Protein AF-A0A931SEB1-F1 (afdb_monomer)

Foldseek 3Di:
DDDDDDPVRVVDDPDPVVVCVVVPPPPPDPDDPPDDDDDPPDDDPVNVPPPPPPDDPPVVCVVVVVVVVVVVVVVVVVVVVVVVVVVVVVD

pLDDT: mean 70.65, std 16.04, range [45.38, 95.88]

Structure (mmCIF, N/CA/C/O backbone):
data_AF-A0A931SEB1-F1
#
_entry.id   AF-A0A931SEB1-F1
#
loop_
_atom_site.group_PDB
_atom_site.id
_atom_site.type_symbol
_atom_site.label_atom_id
_atom_site.label_alt_id
_atom_site.label_comp_id
_atom_site.label_asym_id
_atom_site.label_entity_id
_atom_site.label_seq_id
_atom_site.pdbx_PDB_ins_code
_atom_site.Cartn_x
_atom_site.Cartn_y
_atom_site.Cartn_z
_atom_site.occupancy
_atom_site.B_iso_or_equiv
_atom_site.auth_seq_id
_atom_site.auth_comp_id
_atom_site.auth_asym_id
_atom_site.auth_atom_id
_atom_site.pdbx_PDB_model_num
ATOM 1 N N . MET A 1 1 ? -10.915 4.036 -34.027 1.00 57.28 1 MET A N 1
ATOM 2 C CA . MET A 1 1 ? -10.028 3.072 -33.332 1.00 57.28 1 MET A CA 1
ATOM 3 C C . MET A 1 1 ? -8.687 3.008 -34.052 1.00 57.28 1 MET A C 1
ATOM 5 O O . MET A 1 1 ? -8.685 2.921 -35.273 1.00 57.28 1 MET A O 1
ATOM 9 N N . ALA A 1 2 ? -7.558 3.096 -33.344 1.00 78.44 2 ALA A N 1
ATOM 10 C CA . ALA A 1 2 ? -6.236 3.087 -33.978 1.00 78.44 2 ALA A CA 1
ATOM 11 C C . ALA A 1 2 ? -5.835 1.673 -34.448 1.00 78.44 2 ALA A C 1
ATOM 13 O O . ALA A 1 2 ? -6.086 0.681 -33.763 1.00 78.44 2 ALA A O 1
ATOM 14 N N . LYS A 1 3 ? -5.197 1.575 -35.621 1.00 85.69 3 LYS A N 1
ATOM 15 C CA . LYS A 1 3 ? -4.786 0.301 -36.234 1.00 85.69 3 LYS A CA 1
ATOM 16 C C . LYS A 1 3 ? -3.724 -0.408 -35.377 1.00 85.69 3 LYS A C 1
ATOM 18 O O . LYS A 1 3 ? -2.687 0.170 -35.051 1.00 85.69 3 LYS A O 1
ATOM 23 N N . ARG A 1 4 ? -3.958 -1.679 -35.025 1.00 85.31 4 ARG A N 1
ATOM 24 C CA . ARG A 1 4 ? -3.046 -2.489 -34.193 1.00 85.31 4 ARG A CA 1
ATOM 25 C C . ARG A 1 4 ? -1.779 -2.863 -34.974 1.00 85.31 4 ARG A C 1
ATOM 27 O O . ARG A 1 4 ? -1.859 -3.385 -36.082 1.00 85.31 4 ARG A O 1
ATOM 34 N N . ARG A 1 5 ? -0.602 -2.630 -34.381 1.00 86.00 5 ARG A N 1
ATOM 35 C CA . ARG A 1 5 ? 0.704 -2.970 -34.983 1.00 86.00 5 ARG A CA 1
ATOM 36 C C . ARG A 1 5 ? 1.007 -4.467 -34.905 1.00 86.00 5 ARG A C 1
ATOM 38 O O . ARG A 1 5 ? 0.798 -5.088 -33.859 1.00 86.00 5 ARG A O 1
ATOM 45 N N . THR A 1 6 ? 1.576 -5.017 -35.978 1.00 88.69 6 THR A N 1
ATOM 46 C CA . THR A 1 6 ? 2.013 -6.423 -36.057 1.00 88.69 6 THR A CA 1
ATOM 47 C C . THR A 1 6 ? 3.357 -6.647 -35.355 1.00 88.69 6 THR A C 1
ATOM 49 O O . THR A 1 6 ? 4.112 -5.706 -35.101 1.00 88.69 6 THR A O 1
ATOM 52 N N . ARG A 1 7 ? 3.691 -7.906 -35.036 1.00 80.19 7 ARG A N 1
ATOM 53 C CA . ARG A 1 7 ? 4.951 -8.269 -34.354 1.00 80.19 7 ARG A CA 1
ATOM 54 C C . ARG A 1 7 ? 6.189 -7.793 -35.127 1.00 80.19 7 ARG A C 1
ATOM 56 O O . ARG A 1 7 ? 7.086 -7.213 -34.524 1.00 80.19 7 ARG A O 1
ATOM 63 N N . ALA A 1 8 ? 6.188 -7.937 -36.452 1.00 81.06 8 ALA A N 1
ATOM 64 C CA . ALA A 1 8 ? 7.262 -7.457 -37.325 1.00 81.06 8 ALA A CA 1
ATOM 65 C C . ALA A 1 8 ? 7.435 -5.928 -37.266 1.00 81.06 8 ALA A C 1
ATOM 67 O O . ALA A 1 8 ? 8.551 -5.414 -37.249 1.00 81.06 8 ALA A O 1
ATOM 68 N N . GLN A 1 9 ? 6.332 -5.181 -37.156 1.00 78.81 9 GLN A N 1
ATOM 69 C CA . GLN A 1 9 ? 6.378 -3.724 -37.020 1.00 78.81 9 GLN A CA 1
ATOM 70 C C . GLN A 1 9 ? 6.894 -3.269 -35.655 1.00 78.81 9 GLN A C 1
ATOM 72 O O . GLN A 1 9 ? 7.357 -2.139 -35.544 1.00 78.81 9 GLN A O 1
ATOM 77 N N . LYS A 1 10 ? 6.793 -4.103 -34.615 1.00 79.50 10 LYS A N 1
ATOM 78 C CA . LYS A 1 10 ? 7.322 -3.804 -33.274 1.00 79.50 10 LYS A CA 1
ATOM 79 C C . LYS A 1 10 ? 8.818 -4.100 -33.142 1.00 79.50 10 LYS A C 1
ATOM 81 O O . LYS A 1 10 ? 9.459 -3.504 -32.291 1.00 79.50 10 LYS A O 1
ATOM 86 N N . GLN A 1 11 ? 9.367 -4.982 -33.979 1.00 76.88 11 GLN A N 1
ATOM 87 C CA . GLN A 1 11 ? 10.804 -5.288 -33.999 1.00 76.88 11 GLN A CA 1
ATOM 88 C C . GLN A 1 11 ? 11.644 -4.135 -34.557 1.00 76.88 11 GLN A C 1
ATOM 90 O O . GLN A 1 11 ? 12.793 -3.963 -34.167 1.00 76.88 11 GLN A O 1
ATOM 95 N N . LYS A 1 12 ? 11.078 -3.336 -35.468 1.00 72.88 12 LYS A N 1
ATOM 96 C CA . LYS A 1 12 ? 11.751 -2.167 -36.036 1.00 72.88 12 LYS A CA 1
ATOM 97 C C . LYS A 1 12 ? 11.381 -0.922 -35.233 1.00 72.88 12 LYS A C 1
ATOM 99 O O . LYS A 1 12 ? 10.220 -0.504 -35.225 1.00 72.88 12 LYS A O 1
ATOM 104 N N . THR A 1 13 ? 12.366 -0.305 -34.587 1.00 72.50 13 THR A N 1
ATOM 105 C CA . THR A 1 13 ? 12.180 0.996 -33.937 1.00 72.50 13 THR A CA 1
ATOM 106 C C . THR A 1 13 ? 11.853 2.050 -34.992 1.00 72.50 13 THR A C 1
ATOM 108 O O . THR A 1 13 ? 12.502 2.101 -36.033 1.00 72.50 13 THR A O 1
ATOM 111 N N . GLN A 1 14 ? 10.824 2.870 -34.771 1.00 73.31 14 GLN A N 1
ATOM 112 C CA . GLN A 1 14 ? 10.435 3.906 -35.740 1.00 73.31 14 GLN A CA 1
ATOM 113 C C . GLN A 1 14 ? 11.285 5.174 -35.610 1.00 73.31 14 GLN A C 1
ATOM 115 O O . GLN A 1 14 ? 11.488 5.874 -36.596 1.00 73.31 14 GLN A O 1
ATOM 120 N N . HIS A 1 15 ? 11.835 5.430 -34.425 1.00 78.69 15 HIS A N 1
ATOM 121 C CA . HIS A 1 15 ? 12.675 6.593 -34.166 1.00 78.69 15 HIS A CA 1
ATOM 122 C C . HIS A 1 15 ? 14.084 6.378 -34.721 1.00 78.69 15 HIS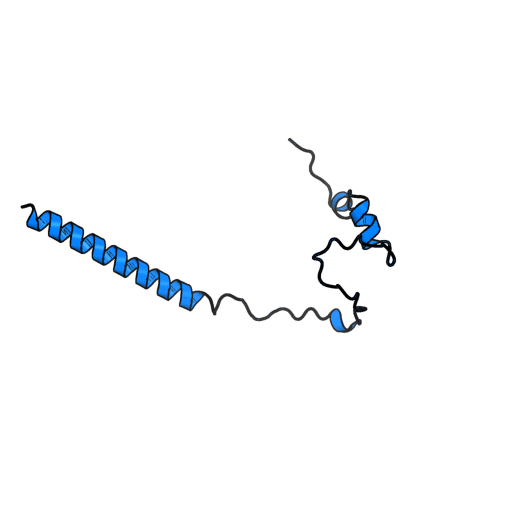 A C 1
ATOM 124 O O . HIS A 1 15 ? 14.752 5.408 -34.359 1.00 78.69 15 HIS A O 1
ATOM 130 N N . GLN A 1 16 ? 14.525 7.287 -35.592 1.00 69.19 16 GLN A N 1
ATOM 131 C CA . GLN A 1 16 ? 15.847 7.242 -36.223 1.00 69.19 16 GLN A CA 1
ATOM 132 C C . GLN A 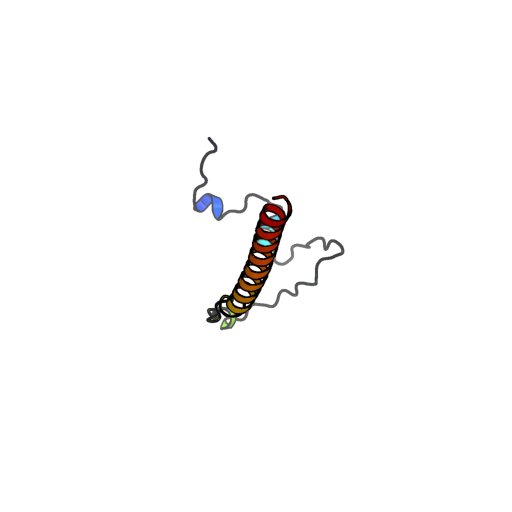1 16 ? 16.973 7.324 -35.183 1.00 69.19 16 GLN A C 1
ATOM 134 O O . GLN A 1 16 ? 17.866 6.490 -35.223 1.00 69.19 16 GLN A O 1
ATOM 139 N N . PHE A 1 17 ? 16.841 8.180 -34.160 1.00 69.88 17 PHE A N 1
ATOM 140 C CA . PHE A 1 17 ? 17.861 8.312 -33.109 1.00 69.88 17 PHE A CA 1
ATOM 141 C C . PHE A 1 17 ? 18.153 6.986 -32.385 1.00 69.88 17 PHE A C 1
ATOM 143 O O . PHE A 1 17 ? 19.302 6.668 -32.101 1.00 69.88 17 PHE A O 1
ATOM 150 N N . LEU A 1 18 ? 17.117 6.181 -32.110 1.00 67.56 18 LEU A N 1
ATOM 151 C CA . LEU A 1 18 ? 17.291 4.876 -31.472 1.00 67.56 18 LEU A CA 1
ATOM 152 C C . LEU A 1 18 ? 17.950 3.884 -32.428 1.00 67.56 18 LEU A C 1
ATOM 154 O O . LEU A 1 18 ? 18.743 3.059 -31.987 1.00 67.56 18 LEU A O 1
ATOM 158 N N . LYS A 1 19 ? 17.649 3.951 -33.732 1.00 68.75 19 LYS A N 1
ATOM 159 C CA . LYS A 1 19 ? 18.351 3.117 -34.718 1.00 68.75 19 LYS A CA 1
ATOM 160 C C . LYS A 1 19 ? 19.838 3.441 -34.718 1.00 68.75 19 LYS A C 1
ATOM 162 O O . LYS A 1 19 ? 20.633 2.513 -34.642 1.00 68.75 19 LYS A O 1
ATOM 167 N N . ASP A 1 20 ? 20.191 4.721 -34.722 1.00 67.50 20 ASP A N 1
ATOM 168 C CA . ASP A 1 20 ? 21.587 5.152 -34.724 1.00 67.50 20 ASP A CA 1
ATOM 169 C C . ASP A 1 20 ? 22.311 4.706 -33.447 1.00 67.50 20 ASP A C 1
ATOM 171 O O . ASP A 1 20 ? 23.438 4.230 -33.522 1.00 67.50 20 ASP A O 1
ATOM 175 N N . LEU A 1 21 ? 21.636 4.747 -32.293 1.00 65.50 21 LEU A N 1
ATOM 176 C CA . LEU A 1 21 ? 22.202 4.337 -31.003 1.00 65.50 21 LEU A CA 1
ATOM 177 C C . LEU A 1 21 ? 22.447 2.821 -30.889 1.00 65.50 21 LEU A C 1
ATOM 179 O O . LEU A 1 21 ? 23.413 2.402 -30.257 1.00 65.50 21 LEU A O 1
ATOM 183 N N . TYR A 1 22 ? 21.572 1.995 -31.475 1.00 63.16 22 TYR A N 1
ATOM 184 C CA . TYR A 1 22 ? 21.678 0.531 -31.396 1.00 63.16 22 TYR A CA 1
ATOM 185 C C . TYR A 1 22 ? 22.465 -0.103 -32.553 1.00 63.16 22 TYR A C 1
ATOM 187 O O . TYR A 1 22 ? 23.018 -1.185 -32.362 1.00 63.16 22 TYR A O 1
ATOM 195 N N . LEU A 1 23 ? 22.509 0.518 -33.740 1.00 65.94 23 LEU A N 1
ATOM 196 C CA . LEU A 1 23 ? 23.233 -0.023 -34.902 1.00 65.94 23 LEU A CA 1
ATOM 197 C C . LEU A 1 23 ? 24.663 0.510 -35.035 1.00 65.94 23 LEU A C 1
ATOM 199 O O . LEU A 1 23 ? 25.501 -0.214 -35.568 1.00 65.94 23 LEU A O 1
ATOM 203 N N . ASN A 1 24 ? 24.965 1.731 -34.575 1.00 58.25 24 ASN A N 1
ATOM 204 C CA . ASN A 1 24 ? 26.306 2.297 -34.714 1.00 58.25 24 ASN A CA 1
ATOM 205 C C . ASN A 1 24 ? 27.107 2.181 -33.406 1.00 58.25 24 ASN A C 1
ATOM 207 O O . ASN A 1 24 ? 26.842 2.921 -32.459 1.00 58.25 24 ASN A O 1
ATOM 211 N N . PRO A 1 25 ? 28.162 1.343 -33.351 1.00 58.62 25 PRO A N 1
ATOM 212 C CA . PRO A 1 25 ? 29.026 1.221 -32.171 1.00 58.62 25 PRO A CA 1
ATOM 213 C C . PRO A 1 25 ? 29.865 2.482 -31.889 1.00 58.62 25 PRO A C 1
ATOM 215 O O . PRO A 1 25 ? 30.529 2.556 -30.861 1.00 58.62 25 PRO A O 1
ATOM 218 N N . GLN A 1 26 ? 29.849 3.464 -32.798 1.00 56.94 26 GLN A N 1
ATOM 219 C CA . GLN A 1 26 ? 30.547 4.749 -32.684 1.00 56.94 26 GLN A CA 1
ATOM 220 C C . GLN A 1 26 ? 29.592 5.946 -32.565 1.00 56.94 26 GLN A C 1
ATOM 222 O O . GLN A 1 26 ? 30.034 7.091 -32.681 1.00 56.94 26 GLN A O 1
ATOM 227 N N . ALA A 1 27 ? 28.288 5.713 -32.367 1.00 58.59 27 ALA A N 1
ATOM 228 C CA . ALA A 1 27 ? 27.331 6.798 -32.198 1.00 58.59 27 ALA A CA 1
ATOM 229 C C . ALA A 1 27 ? 27.758 7.673 -31.009 1.00 58.59 27 ALA A C 1
ATOM 231 O O . ALA A 1 27 ? 27.746 7.235 -29.857 1.00 58.59 27 ALA A O 1
ATOM 232 N N . LYS A 1 28 ? 28.169 8.914 -31.296 1.00 57.00 28 LYS A N 1
ATOM 233 C CA . LYS A 1 28 ? 28.464 9.920 -30.275 1.00 57.00 28 LYS A CA 1
ATOM 234 C C . LYS A 1 28 ? 27.142 10.317 -29.635 1.00 57.00 28 LYS A C 1
ATOM 236 O O . LYS A 1 28 ? 26.444 11.202 -30.121 1.00 57.00 28 LYS A O 1
ATOM 241 N N . ILE A 1 29 ? 26.790 9.622 -28.560 1.00 58.25 29 ILE A N 1
ATOM 242 C CA . ILE A 1 29 ? 25.740 10.046 -27.642 1.00 58.25 29 ILE A CA 1
ATOM 243 C C . ILE A 1 29 ? 26.174 11.433 -27.166 1.00 58.25 29 ILE A C 1
ATOM 245 O O . ILE A 1 29 ? 27.263 11.583 -26.610 1.00 58.25 29 ILE A O 1
ATOM 249 N N . GLY A 1 30 ? 25.390 12.466 -27.466 1.00 55.66 30 GLY A N 1
ATOM 250 C CA . GLY A 1 30 ? 25.609 13.777 -26.873 1.00 55.66 30 GLY A CA 1
ATOM 251 C C . GLY A 1 30 ? 25.389 13.631 -25.375 1.00 55.66 30 GLY A C 1
ATOM 252 O O . GLY A 1 30 ? 24.242 13.619 -24.943 1.00 55.66 30 GLY A O 1
ATOM 253 N N . LEU A 1 31 ? 26.467 13.436 -24.607 1.00 52.19 31 LEU A N 1
ATOM 254 C CA . LEU A 1 31 ? 26.403 13.325 -23.153 1.00 52.19 31 LEU A CA 1
ATOM 255 C C . LEU A 1 31 ? 25.867 14.650 -22.607 1.00 52.19 31 LEU A C 1
ATOM 257 O O . LEU A 1 31 ? 26.602 15.627 -22.459 1.00 52.19 31 LEU A O 1
ATOM 261 N N . VAL A 1 32 ? 24.573 14.685 -22.308 1.00 56.25 32 VAL A N 1
ATOM 262 C CA . VAL A 1 32 ? 23.992 15.750 -21.499 1.00 56.25 32 VAL A CA 1
ATOM 263 C C . VAL A 1 32 ? 24.534 15.576 -20.082 1.00 56.25 32 VAL A C 1
ATOM 265 O O . VAL A 1 32 ? 24.670 14.459 -19.575 1.00 56.25 32 VAL A O 1
ATOM 268 N N . LYS A 1 33 ? 24.910 16.690 -19.453 1.00 45.38 33 LYS A N 1
ATOM 269 C CA . LYS A 1 33 ? 25.542 16.735 -18.131 1.00 45.38 33 LYS A CA 1
ATOM 270 C C . LYS A 1 33 ? 24.627 16.046 -17.099 1.00 45.38 33 LYS A C 1
ATOM 272 O O . LYS A 1 33 ? 23.648 16.638 -16.664 1.00 45.38 33 LYS A O 1
ATOM 277 N N . GLY A 1 34 ? 24.923 14.790 -16.753 1.00 58.88 34 GLY A N 1
ATOM 278 C CA . GLY A 1 34 ? 24.103 13.966 -15.851 1.00 58.88 34 GLY A CA 1
ATOM 279 C C . GLY A 1 34 ? 24.099 12.462 -16.153 1.00 58.88 34 GLY A C 1
ATOM 280 O O . GLY A 1 34 ? 23.720 11.675 -15.289 1.00 58.88 34 GLY A O 1
ATOM 281 N N . GLU A 1 35 ? 24.548 12.025 -17.333 1.00 56.09 35 GLU A N 1
ATOM 282 C CA . GLU A 1 35 ? 24.650 10.590 -17.624 1.00 56.09 35 GLU A CA 1
ATOM 283 C C . GLU A 1 35 ? 25.894 9.962 -16.969 1.00 56.09 35 GLU A C 1
ATOM 285 O O . GLU A 1 35 ? 27.037 10.315 -17.269 1.00 56.09 35 GLU A O 1
ATOM 290 N N . PHE A 1 36 ? 25.675 9.003 -16.063 1.00 55.31 36 PHE A N 1
ATOM 291 C CA . PHE A 1 36 ? 26.736 8.162 -15.509 1.00 55.31 36 PHE A CA 1
ATOM 292 C C . PHE A 1 36 ? 27.404 7.372 -16.639 1.00 55.31 36 PHE A C 1
ATOM 294 O O . PHE A 1 36 ? 26.724 6.691 -17.408 1.00 55.31 36 PHE A O 1
ATOM 301 N N . LYS A 1 37 ? 28.739 7.456 -16.724 1.00 50.84 37 LYS A N 1
ATOM 302 C CA . LYS A 1 37 ? 29.567 6.775 -17.731 1.00 50.84 37 LYS A CA 1
ATOM 303 C C . LYS A 1 37 ? 29.161 5.301 -17.858 1.00 50.84 37 LYS A C 1
ATOM 305 O O . LYS A 1 37 ? 29.496 4.483 -17.004 1.00 50.84 37 LYS A O 1
ATOM 310 N N . ARG A 1 38 ? 28.461 4.943 -18.937 1.00 56.22 38 ARG A N 1
ATOM 311 C CA . ARG A 1 38 ? 28.270 3.540 -19.314 1.00 56.22 38 ARG A CA 1
ATOM 312 C C . ARG A 1 38 ? 29.472 3.103 -20.127 1.00 56.22 38 ARG A C 1
ATOM 314 O O . ARG A 1 38 ? 29.514 3.272 -21.340 1.00 56.22 38 ARG A O 1
ATOM 321 N N . GLU A 1 39 ? 30.453 2.535 -19.441 1.00 51.34 39 GLU A N 1
ATOM 322 C CA . GLU A 1 39 ? 31.471 1.740 -20.112 1.00 51.34 39 GLU A CA 1
ATOM 323 C C . GLU A 1 39 ? 30.785 0.545 -20.777 1.00 51.34 39 GLU A C 1
ATOM 325 O O . GLU A 1 39 ? 30.119 -0.262 -20.120 1.00 51.34 39 GLU A O 1
ATOM 330 N N . LEU A 1 40 ? 30.919 0.450 -22.100 1.00 57.12 40 LEU A N 1
ATOM 331 C CA . LEU A 1 40 ? 30.420 -0.667 -22.887 1.00 57.12 40 LEU A CA 1
ATOM 332 C C . LEU A 1 40 ? 31.291 -1.898 -22.578 1.00 57.12 40 LEU A C 1
ATOM 334 O O . LEU A 1 40 ? 32.210 -2.241 -23.323 1.00 57.12 40 LEU A O 1
ATOM 338 N N . LYS A 1 41 ? 31.055 -2.552 -21.436 1.00 50.03 41 LYS A N 1
ATOM 339 C CA . LYS A 1 41 ? 31.718 -3.820 -21.119 1.00 50.03 41 LYS A CA 1
ATOM 340 C C . LYS A 1 41 ? 31.275 -4.849 -22.153 1.00 50.03 41 LYS A C 1
ATOM 342 O O . LYS A 1 41 ? 30.099 -5.204 -22.224 1.00 50.03 41 LYS A O 1
ATOM 347 N N . ARG A 1 42 ? 32.228 -5.307 -22.973 1.00 52.38 42 ARG A N 1
ATOM 348 C CA . ARG A 1 42 ? 32.040 -6.432 -23.895 1.00 52.38 42 ARG A CA 1
ATOM 349 C C . ARG A 1 42 ? 31.502 -7.608 -23.088 1.00 52.38 42 ARG A C 1
ATOM 351 O O . ARG A 1 42 ? 32.163 -8.105 -22.182 1.00 52.38 42 ARG A O 1
ATOM 358 N N . VAL A 1 43 ? 30.274 -7.995 -23.399 1.00 50.94 43 VAL A N 1
ATOM 359 C CA . VAL A 1 43 ? 29.572 -9.099 -22.756 1.00 50.94 43 VAL A CA 1
ATOM 360 C C . VAL A 1 43 ? 30.307 -10.387 -23.131 1.00 50.94 43 VAL A C 1
ATOM 362 O O . VAL A 1 43 ? 30.249 -10.822 -24.281 1.00 50.94 43 VAL A O 1
ATOM 365 N N . THR A 1 44 ? 31.043 -10.972 -22.186 1.00 53.69 44 THR A N 1
ATOM 366 C CA . THR A 1 44 ? 31.634 -12.307 -22.337 1.00 53.69 44 THR A CA 1
ATOM 367 C C . THR A 1 44 ? 30.511 -13.347 -22.468 1.00 53.69 44 THR A C 1
ATOM 369 O O . THR A 1 44 ? 29.425 -13.154 -21.913 1.00 53.69 44 THR A O 1
ATOM 372 N N . PRO A 1 45 ? 30.719 -14.463 -23.195 1.00 53.56 45 PRO A N 1
ATOM 373 C CA . PRO A 1 45 ? 29.684 -15.483 -23.411 1.00 53.56 45 PRO A CA 1
ATOM 374 C C . PRO A 1 45 ? 29.155 -16.124 -22.113 1.00 53.56 45 PRO A C 1
ATOM 376 O O . PRO A 1 45 ? 28.080 -16.721 -22.121 1.00 53.56 45 PRO A O 1
ATOM 379 N N . GLU A 1 46 ? 29.842 -15.937 -20.984 1.00 52.00 46 GLU A N 1
ATOM 380 C CA . GLU A 1 46 ? 29.381 -16.346 -19.652 1.00 52.00 46 GLU A CA 1
ATOM 381 C C . GLU A 1 46 ? 28.162 -15.554 -19.154 1.00 52.00 46 GLU A C 1
ATOM 383 O O . GLU A 1 46 ? 27.344 -16.080 -18.398 1.00 52.00 46 GLU A O 1
ATOM 388 N N . ALA A 1 47 ? 27.957 -14.327 -19.640 1.00 51.84 47 ALA A N 1
ATOM 389 C CA . ALA A 1 47 ? 26.811 -13.497 -19.269 1.00 51.84 47 ALA A CA 1
ATOM 390 C C . ALA A 1 47 ? 25.470 -13.986 -19.856 1.00 51.84 47 ALA A C 1
ATOM 392 O O . ALA A 1 4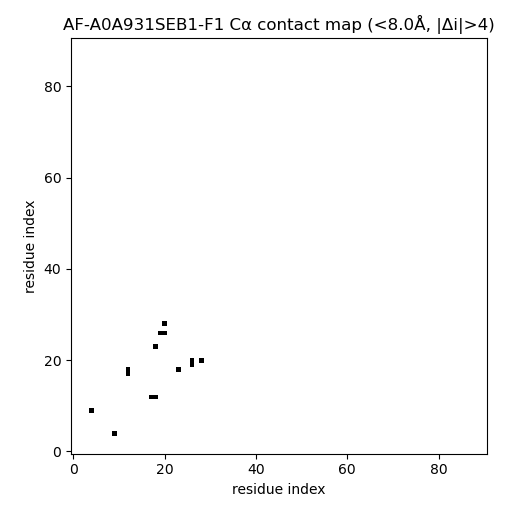7 ? 24.418 -13.434 -19.537 1.00 51.84 47 ALA A O 1
ATOM 393 N N . ARG A 1 48 ? 25.472 -15.035 -20.697 1.00 51.00 48 ARG A N 1
ATOM 394 C CA . ARG A 1 48 ? 24.235 -15.695 -21.158 1.00 51.00 48 ARG A CA 1
ATOM 395 C C . ARG A 1 48 ? 23.593 -16.599 -20.110 1.00 51.00 48 ARG A C 1
ATOM 397 O O . ARG A 1 48 ? 22.438 -16.982 -20.289 1.00 51.00 48 ARG A O 1
ATOM 404 N N . LYS A 1 49 ? 24.273 -16.910 -19.003 1.00 53.72 49 LYS A N 1
ATOM 405 C CA . LYS A 1 49 ? 23.597 -17.495 -17.843 1.00 53.72 49 LYS A CA 1
ATOM 406 C C . LYS A 1 49 ? 22.886 -16.373 -17.093 1.00 53.72 49 LYS A C 1
ATOM 408 O O . LYS A 1 49 ? 23.399 -15.839 -16.115 1.00 53.72 49 LYS A O 1
ATOM 413 N N . GLN A 1 50 ? 21.684 -16.020 -17.556 1.00 56.28 50 GLN A N 1
ATOM 414 C CA . GLN A 1 50 ? 20.698 -15.374 -16.695 1.00 56.28 50 GLN A CA 1
ATOM 415 C C . GLN A 1 50 ? 20.511 -16.283 -15.476 1.00 56.28 50 GLN A C 1
ATOM 417 O O . GLN A 1 50 ? 19.792 -17.280 -15.537 1.00 56.28 50 GLN A O 1
ATOM 422 N N . LYS A 1 51 ? 21.193 -15.957 -14.374 1.00 57.19 51 LYS A N 1
ATOM 423 C CA . LYS A 1 51 ? 20.795 -16.415 -13.048 1.00 57.19 51 LYS A CA 1
ATOM 424 C C . LYS A 1 51 ? 19.353 -15.953 -12.892 1.00 57.19 51 LYS A C 1
ATOM 426 O O . LYS A 1 51 ? 19.098 -14.752 -12.793 1.00 57.19 51 LYS A O 1
ATOM 431 N N . LYS A 1 52 ? 18.408 -16.892 -12.954 1.00 59.09 52 LYS A N 1
ATOM 432 C CA . LYS A 1 52 ? 17.069 -16.646 -12.432 1.00 59.09 52 LYS A CA 1
ATOM 433 C C . LYS A 1 52 ? 17.283 -16.177 -10.995 1.00 59.09 52 LYS A C 1
ATOM 435 O O . LYS A 1 52 ? 18.014 -16.808 -10.238 1.00 59.09 52 LYS A O 1
ATOM 440 N N . SER A 1 53 ? 16.773 -14.992 -10.681 1.00 54.25 53 SER A N 1
ATOM 441 C CA . SER A 1 53 ? 16.732 -14.520 -9.305 1.00 54.25 53 SER A CA 1
ATOM 442 C C . SER A 1 53 ? 15.756 -15.431 -8.574 1.00 54.25 53 SER A C 1
ATOM 444 O O . SER A 1 53 ? 14.552 -15.216 -8.665 1.00 54.25 53 SER A O 1
ATOM 446 N N . ASP A 1 54 ? 16.271 -16.452 -7.893 1.00 56.47 54 ASP A N 1
ATOM 447 C CA . ASP A 1 54 ? 15.479 -17.355 -7.044 1.00 56.47 54 ASP A CA 1
ATOM 448 C C . ASP A 1 54 ? 14.919 -16.646 -5.799 1.00 56.47 54 ASP A C 1
ATOM 450 O O . ASP A 1 54 ? 14.132 -17.209 -5.048 1.00 56.47 54 ASP A O 1
ATOM 454 N N . ASN A 1 55 ? 15.265 -15.374 -5.604 1.00 55.47 55 ASN A N 1
ATOM 455 C CA . ASN A 1 55 ? 14.752 -14.576 -4.508 1.00 55.47 55 ASN A CA 1
ATOM 456 C C . ASN A 1 55 ? 13.570 -13.752 -5.008 1.00 55.47 55 ASN A C 1
ATOM 458 O O . ASN A 1 55 ? 13.735 -12.714 -5.659 1.00 55.47 55 ASN A O 1
ATOM 462 N N . SER A 1 56 ? 12.366 -14.232 -4.701 1.00 52.19 56 SER A N 1
ATOM 463 C CA . SER A 1 56 ? 11.189 -13.374 -4.696 1.00 52.19 56 SER A CA 1
ATOM 464 C C . SER A 1 56 ? 11.437 -12.223 -3.699 1.00 52.19 56 SER A C 1
ATOM 466 O O . SER A 1 56 ? 11.886 -12.471 -2.580 1.00 52.19 56 SER A O 1
ATOM 468 N N . PRO A 1 57 ? 11.151 -10.954 -4.036 1.00 57.59 57 PRO A N 1
ATOM 469 C CA . PRO A 1 57 ? 11.203 -9.852 -3.068 1.00 57.59 57 PRO A CA 1
ATOM 470 C C . PRO A 1 57 ? 10.008 -9.868 -2.092 1.00 57.59 57 PRO A C 1
ATOM 472 O O . PRO A 1 57 ? 9.690 -8.854 -1.466 1.00 57.59 57 PRO A O 1
ATOM 475 N N . GLN A 1 58 ? 9.294 -10.992 -1.992 1.00 54.97 58 GLN A N 1
ATOM 476 C CA . GLN A 1 58 ? 8.017 -11.077 -1.298 1.00 54.97 58 GLN A CA 1
ATOM 477 C C . GLN A 1 58 ? 8.204 -11.267 0.214 1.00 54.97 58 GLN A C 1
ATOM 479 O O . GLN A 1 58 ? 7.522 -10.608 0.998 1.00 54.97 58 GLN A O 1
ATOM 484 N N . GLU A 1 59 ? 9.205 -12.040 0.644 1.00 57.38 59 GLU A N 1
ATOM 485 C CA . GLU A 1 59 ? 9.371 -12.397 2.063 1.00 57.38 59 GLU A CA 1
ATOM 486 C C . GLU A 1 59 ? 9.743 -11.214 2.975 1.00 57.38 59 GLU A C 1
ATOM 488 O O . GLU A 1 59 ? 9.340 -11.167 4.142 1.00 57.38 59 GLU A O 1
ATOM 493 N N . SER A 1 60 ? 10.473 -10.215 2.467 1.00 59.81 60 SER A N 1
ATOM 494 C CA . SER A 1 60 ? 10.854 -9.041 3.267 1.00 59.81 60 SER A CA 1
ATOM 495 C C . SER A 1 60 ? 9.691 -8.067 3.488 1.00 59.81 60 SER A C 1
ATOM 497 O O . SER A 1 60 ? 9.655 -7.381 4.511 1.00 59.81 60 SER A O 1
ATOM 499 N N . ASN A 1 61 ? 8.723 -8.017 2.565 1.00 60.50 61 ASN A N 1
ATOM 500 C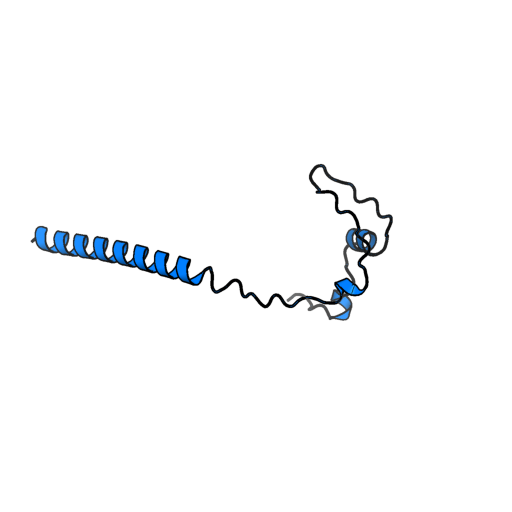 CA . ASN A 1 61 ? 7.594 -7.085 2.636 1.00 60.50 61 ASN A CA 1
ATOM 501 C C . ASN A 1 61 ? 6.440 -7.598 3.502 1.00 60.50 61 ASN A C 1
ATOM 503 O O . ASN A 1 61 ? 5.714 -6.797 4.088 1.00 60.50 61 ASN A O 1
ATOM 507 N N . GLU A 1 62 ? 6.289 -8.911 3.669 1.00 62.31 62 GLU A N 1
ATOM 508 C CA . GLU A 1 62 ? 5.199 -9.475 4.473 1.00 62.31 62 GLU A CA 1
ATOM 509 C C . GLU A 1 62 ? 5.247 -9.045 5.942 1.00 62.31 62 GLU A C 1
ATOM 511 O O . GLU A 1 62 ? 4.215 -8.736 6.539 1.00 62.31 62 GLU A O 1
ATOM 516 N N . LYS A 1 63 ? 6.442 -8.980 6.542 1.00 67.75 63 LYS A N 1
ATOM 517 C CA . LYS A 1 63 ? 6.601 -8.515 7.932 1.00 67.75 63 LYS A CA 1
ATOM 518 C C . LYS A 1 63 ? 6.289 -7.026 8.075 1.00 67.75 63 LYS A C 1
ATOM 520 O O . LYS A 1 63 ? 5.786 -6.612 9.118 1.00 67.75 63 LYS A O 1
ATOM 525 N N . PHE A 1 64 ? 6.588 -6.234 7.048 1.00 70.94 64 PHE A N 1
ATOM 526 C CA . PHE A 1 64 ? 6.302 -4.804 7.035 1.00 70.94 64 PHE A CA 1
ATOM 527 C C . PHE A 1 64 ? 4.793 -4.555 6.923 1.00 70.94 64 PHE A C 1
ATOM 529 O O . PHE A 1 64 ? 4.230 -3.857 7.762 1.00 70.94 64 PHE A O 1
ATOM 536 N N . ILE A 1 65 ? 4.127 -5.239 5.989 1.00 78.31 65 ILE A N 1
ATOM 537 C CA . ILE A 1 65 ? 2.674 -5.156 5.781 1.00 78.31 65 ILE A CA 1
ATOM 538 C C . ILE A 1 65 ? 1.914 -5.609 7.035 1.00 78.31 65 ILE A C 1
ATOM 540 O O . ILE A 1 65 ? 1.012 -4.912 7.490 1.00 78.31 65 ILE A O 1
ATOM 544 N N . LYS A 1 66 ? 2.304 -6.734 7.654 1.00 79.94 66 LYS A N 1
ATOM 545 C CA . LYS A 1 66 ? 1.655 -7.230 8.885 1.00 79.94 66 LYS A CA 1
ATOM 546 C C . LYS A 1 66 ? 1.726 -6.213 10.028 1.00 79.94 66 LYS A C 1
ATOM 548 O O . LYS A 1 66 ? 0.743 -6.021 10.735 1.00 79.94 66 LYS A O 1
ATOM 553 N N . ARG A 1 67 ? 2.872 -5.544 10.209 1.00 84.69 67 ARG A N 1
ATOM 554 C CA . ARG A 1 67 ? 3.035 -4.507 11.244 1.00 84.69 67 ARG A CA 1
ATOM 555 C C . ARG A 1 67 ? 2.170 -3.285 10.970 1.00 84.69 67 ARG A C 1
ATOM 557 O O . ARG A 1 67 ? 1.631 -2.717 11.913 1.00 84.69 67 ARG A O 1
ATOM 564 N N . ASP A 1 68 ? 2.060 -2.890 9.709 1.00 86.19 68 ASP A N 1
ATOM 565 C CA . ASP A 1 68 ? 1.285 -1.717 9.321 1.00 86.19 68 ASP A CA 1
ATOM 566 C C . ASP A 1 68 ? -0.218 -1.953 9.520 1.00 86.19 68 ASP A C 1
ATOM 568 O O . ASP A 1 68 ? -0.892 -1.160 10.171 1.00 86.19 68 ASP A O 1
ATOM 572 N N . VAL A 1 69 ? -0.712 -3.130 9.118 1.00 91.75 69 VAL A N 1
ATOM 573 C CA . VAL A 1 69 ? -2.106 -3.549 9.349 1.00 91.75 69 VAL A CA 1
ATOM 574 C C . VAL A 1 69 ? -2.458 -3.560 10.840 1.00 91.75 69 VAL A C 1
ATOM 576 O O . VAL A 1 69 ? -3.513 -3.060 11.222 1.00 91.75 69 VAL A O 1
ATOM 579 N N . VAL A 1 70 ? -1.576 -4.080 11.703 1.00 93.25 70 VAL A N 1
ATOM 580 C CA . VAL A 1 70 ? -1.810 -4.086 13.160 1.00 93.25 70 VAL A CA 1
ATOM 581 C C . VAL A 1 70 ? -1.878 -2.663 13.720 1.00 93.25 70 VAL A C 1
ATOM 583 O O . VAL A 1 70 ? -2.750 -2.371 14.538 1.00 93.25 70 VAL A O 1
ATOM 586 N N . LYS A 1 71 ? -1.003 -1.757 13.266 1.00 92.00 71 LYS A N 1
ATOM 587 C CA . LYS A 1 71 ? -1.038 -0.346 13.683 1.00 92.00 71 LYS A CA 1
ATOM 588 C C . LYS A 1 71 ? -2.337 0.336 13.259 1.00 92.00 71 LYS A C 1
ATOM 590 O O . LYS A 1 71 ? -2.958 1.007 14.082 1.00 92.00 71 LYS A O 1
ATOM 595 N N . SER A 1 72 ? -2.764 0.142 12.012 1.00 92.94 72 SER A N 1
ATOM 596 C CA . SER A 1 72 ? -4.025 0.699 11.508 1.00 92.94 72 SER A CA 1
ATOM 597 C C . SER A 1 72 ? -5.235 0.152 12.266 1.00 92.94 72 SER A C 1
ATOM 599 O O . SER A 1 72 ? -6.148 0.913 12.579 1.00 92.94 72 SER A O 1
ATOM 601 N N . LEU A 1 73 ? -5.228 -1.136 12.619 1.00 95.31 73 L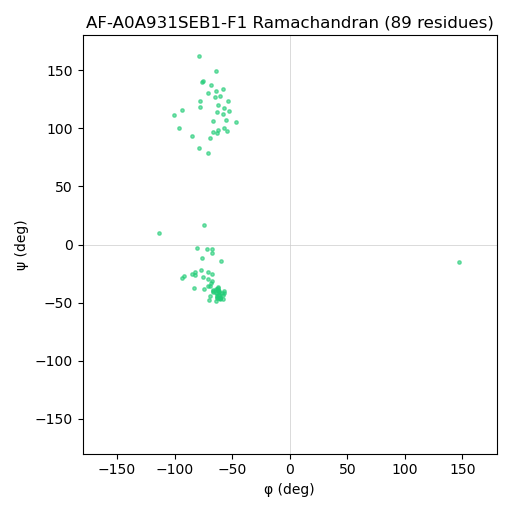EU A N 1
ATOM 602 C CA . LEU A 1 73 ? -6.313 -1.755 13.379 1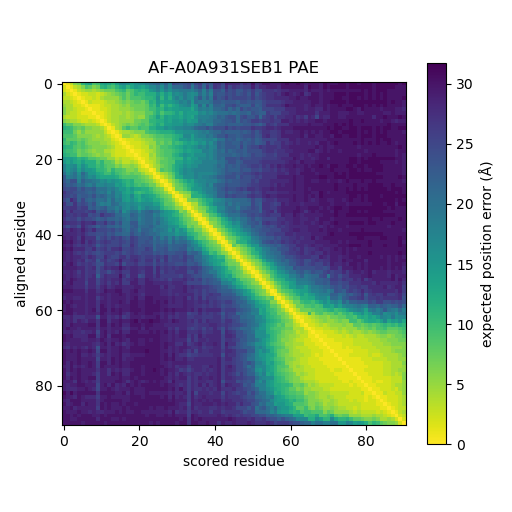.00 95.31 73 LEU A CA 1
ATOM 603 C C . LEU A 1 73 ? -6.413 -1.199 14.808 1.00 95.31 73 LEU A C 1
ATOM 605 O O . LEU A 1 73 ? -7.515 -0.923 15.278 1.00 95.31 73 LEU A O 1
ATOM 609 N N . LEU A 1 74 ? -5.277 -0.983 15.481 1.00 95.56 74 LEU A N 1
ATOM 610 C CA . LEU A 1 74 ? -5.249 -0.360 16.810 1.00 95.56 74 LEU A CA 1
ATOM 611 C C . LEU A 1 74 ? -5.783 1.077 16.778 1.00 95.56 74 LEU A C 1
ATOM 613 O O . LEU A 1 74 ? -6.589 1.445 17.629 1.00 95.56 74 LEU A O 1
ATOM 617 N N . LEU A 1 75 ? -5.378 1.868 15.780 1.00 95.56 75 LEU A N 1
ATOM 618 C CA . LEU A 1 75 ? -5.883 3.231 15.581 1.00 95.56 75 LEU A CA 1
ATOM 619 C C . LEU A 1 75 ? -7.397 3.245 15.348 1.00 95.56 75 LEU A C 1
ATOM 621 O O . LEU A 1 75 ? -8.107 4.008 15.998 1.00 95.56 75 LEU A O 1
ATOM 625 N N . ALA A 1 76 ? -7.897 2.372 14.471 1.00 95.75 76 ALA A N 1
ATOM 626 C CA . ALA A 1 76 ? -9.327 2.256 14.204 1.00 95.75 76 ALA A CA 1
ATOM 627 C C . ALA A 1 76 ? -10.113 1.848 15.461 1.00 95.75 76 ALA A C 1
ATOM 629 O O . ALA A 1 76 ? -11.142 2.448 15.764 1.00 95.75 76 ALA A O 1
ATOM 630 N N . SER A 1 77 ? -9.604 0.881 16.233 1.00 94.81 77 SER A N 1
ATOM 631 C CA . SER A 1 77 ? -10.225 0.460 17.494 1.00 94.81 77 SER A CA 1
ATOM 632 C C . S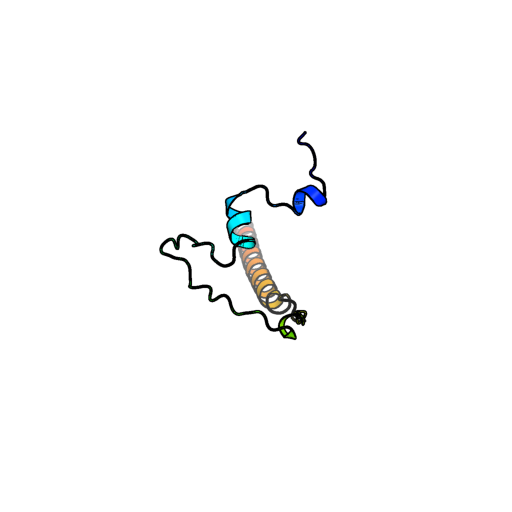ER A 1 77 ? -10.262 1.584 18.529 1.00 94.81 77 SER A C 1
ATOM 634 O O . SER A 1 77 ? -11.250 1.709 19.251 1.00 94.81 77 SER A O 1
ATOM 636 N N . LEU A 1 78 ? -9.205 2.399 18.612 1.00 95.81 78 LEU A N 1
ATOM 637 C CA . LEU A 1 78 ? -9.148 3.533 19.531 1.00 95.81 78 LEU A CA 1
ATOM 638 C C . LEU A 1 78 ? -10.217 4.569 19.170 1.00 95.81 78 LEU A C 1
ATOM 640 O O . LEU A 1 78 ? -10.986 4.973 20.039 1.00 95.81 78 LEU A O 1
ATOM 644 N N . ILE A 1 79 ? -10.303 4.942 17.889 1.00 95.88 79 ILE A N 1
ATOM 645 C CA . ILE A 1 79 ? -11.296 5.899 17.382 1.00 95.88 79 ILE A CA 1
ATOM 646 C C . ILE A 1 79 ? -12.712 5.398 17.680 1.00 95.88 79 ILE A C 1
ATOM 648 O O . ILE A 1 79 ? -13.512 6.140 18.243 1.00 95.88 79 ILE A O 1
ATOM 652 N N . LEU A 1 80 ? -12.985 4.122 17.392 1.00 95.50 80 LEU A N 1
ATOM 653 C CA . LEU A 1 80 ? -14.287 3.509 17.646 1.00 95.50 80 LEU A CA 1
ATOM 654 C C . LEU A 1 80 ? -14.648 3.548 19.139 1.00 95.50 80 LEU A C 1
ATOM 656 O O . LEU A 1 80 ? -15.762 3.905 19.506 1.00 95.50 80 LEU A O 1
ATOM 660 N N . SER A 1 81 ? -13.702 3.202 20.017 1.00 94.00 81 SER A N 1
ATOM 661 C CA . SER A 1 81 ? -13.941 3.231 21.464 1.00 94.00 81 SER A CA 1
ATOM 662 C C . SER A 1 81 ? -14.218 4.645 21.979 1.00 94.00 81 SER A C 1
ATOM 664 O O . SER A 1 81 ? -15.096 4.831 22.819 1.00 94.00 81 SER A O 1
ATOM 666 N N . LEU A 1 82 ? -13.519 5.646 21.436 1.00 94.69 82 LEU A N 1
ATOM 667 C CA . LEU A 1 82 ? -13.703 7.046 21.799 1.00 94.69 82 LEU A CA 1
ATOM 668 C C . LEU A 1 82 ? -15.079 7.549 21.359 1.00 94.69 82 LEU A C 1
ATOM 670 O O . LEU A 1 82 ? -15.752 8.252 22.108 1.00 94.69 82 LEU A O 1
ATOM 674 N N . GLU A 1 83 ? -15.508 7.141 20.167 1.00 93.00 83 GLU A N 1
ATOM 675 C CA . GLU A 1 83 ? -16.827 7.448 19.628 1.00 93.00 83 GLU A CA 1
ATOM 676 C C . GLU A 1 83 ? -17.938 6.835 20.493 1.00 93.00 83 GLU A C 1
ATOM 678 O O . GLU A 1 83 ? -18.874 7.536 20.873 1.00 93.00 83 GLU A O 1
ATOM 683 N N . VAL A 1 84 ? -17.804 5.570 20.908 1.00 92.75 84 VAL A N 1
ATOM 684 C CA . VAL A 1 84 ? -18.770 4.928 21.820 1.00 92.75 84 VAL A CA 1
ATOM 685 C C . VAL A 1 84 ? -18.830 5.642 23.172 1.00 92.75 84 VAL A C 1
ATOM 687 O O . VAL A 1 84 ? -19.924 5.872 23.689 1.00 92.75 84 VAL A O 1
ATOM 690 N N . VAL A 1 85 ? -17.682 6.021 23.743 1.00 93.88 85 VAL A N 1
ATOM 691 C CA . VAL A 1 85 ? -17.633 6.771 25.009 1.00 93.88 85 VAL A CA 1
ATOM 692 C C . VAL A 1 85 ? -18.301 8.135 24.863 1.00 93.88 85 VAL A C 1
ATOM 694 O O . VAL A 1 85 ? -19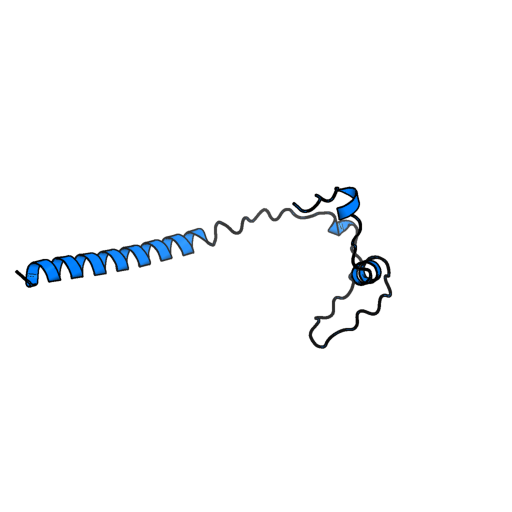.059 8.521 25.746 1.00 93.88 85 VAL A O 1
ATOM 697 N N . LEU A 1 86 ? -18.080 8.842 23.753 1.00 90.44 86 LEU A N 1
ATOM 698 C CA . LEU A 1 86 ? -18.758 10.106 23.459 1.00 90.44 86 LEU A CA 1
ATOM 699 C C . LEU A 1 86 ? -20.275 9.924 23.373 1.00 90.44 86 LEU A C 1
ATOM 701 O O . LEU A 1 86 ? -21.004 10.691 23.995 1.00 90.44 86 LEU A O 1
ATOM 705 N N . TYR A 1 87 ? -20.756 8.894 22.675 1.00 92.06 87 TYR A N 1
ATOM 706 C CA . TYR A 1 87 ? -22.191 8.600 22.606 1.00 92.06 87 TYR A CA 1
ATOM 707 C C . TYR A 1 87 ? -22.801 8.270 23.973 1.00 92.06 87 TYR A C 1
ATOM 709 O O . TYR A 1 87 ? -23.940 8.646 24.240 1.00 92.06 87 TYR A O 1
ATOM 717 N N . LEU A 1 88 ? -22.059 7.577 24.840 1.00 86.88 88 LEU A N 1
ATOM 718 C CA . LEU A 1 88 ? -22.496 7.261 26.201 1.00 86.88 88 LEU A CA 1
ATOM 719 C C . LEU A 1 88 ? -22.442 8.471 27.138 1.00 86.88 88 LEU A C 1
ATOM 721 O O . LEU A 1 88 ? -23.330 8.612 27.967 1.00 86.88 88 LEU A O 1
ATOM 725 N N . ALA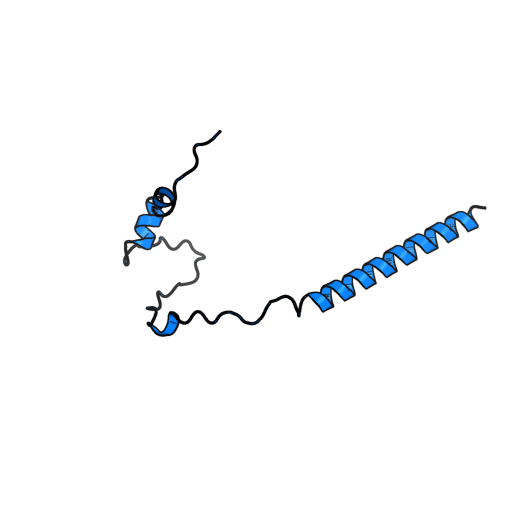 A 1 89 ? -21.429 9.328 27.011 1.00 88.56 89 ALA A N 1
ATOM 726 C CA . ALA A 1 89 ? -21.247 10.513 27.846 1.00 88.56 89 ALA A CA 1
ATOM 727 C C . ALA A 1 89 ? -22.171 11.678 27.455 1.00 88.56 89 ALA A C 1
ATOM 729 O O . ALA A 1 89 ? -22.414 12.562 28.271 1.00 88.56 89 ALA A O 1
ATOM 730 N N . TRP A 1 90 ? -22.675 11.697 26.216 1.00 79.38 90 TRP A N 1
ATOM 731 C CA . TRP A 1 90 ? -23.682 12.668 25.768 1.00 79.38 90 TRP A CA 1
ATOM 732 C C . TRP A 1 90 ? -25.110 12.286 26.200 1.00 79.38 90 TRP A C 1
ATOM 734 O O . TRP A 1 90 ? -26.054 13.027 25.928 1.00 79.38 90 TRP A O 1
ATOM 744 N N . LYS A 1 91 ? -25.292 11.136 26.854 1.00 53.53 91 LYS A N 1
ATOM 745 C CA . LYS A 1 91 ? -26.572 10.712 27.422 1.00 53.53 91 LYS A CA 1
ATOM 746 C C . LYS A 1 91 ? -26.617 10.999 28.918 1.00 53.53 91 LYS A C 1
ATOM 748 O O . LYS A 1 91 ? -27.697 11.432 29.373 1.00 53.53 91 LYS A O 1
#

Sequence (91 aa):
MAKRRTRAQKQKTQHQFLKDLYLNPQAKIGLVKGEFKRELKRVTPEARKQKKSDNSPQESNEKFIKRDVVKSLLLASLILSLEVVLYLAWK

Mean predicted aligned error: 20.56 Å

Solvent-accessible surface area (backbone atoms only — not comparable to full-atom values): 6072 Å² total; per-residue (Å²): 134,84,84,83,81,52,73,74,61,67,73,52,75,85,52,64,70,59,48,45,62,75,70,36,99,75,56,78,71,80,78,57,96,81,70,76,86,77,75,84,71,80,79,54,82,72,70,73,65,72,74,74,74,84,68,70,81,57,74,73,47,52,63,54,52,54,51,49,53,52,53,54,50,53,53,52,52,49,52,52,53,51,50,53,50,50,61,60,72,76,104

Secondary structure (DSSP, 8-state):
-PPPPPHHHHHS-S-HHHHHHHH-TT------TT----------GGGG--------THHHHHHHHHHHHHHHHHHHHHHHHHHHHHHHHT-

Radius of gyration: 28.47 Å; Cα contacts (8 Å, |Δi|>4): 7; chains: 1; bounding box: 59×34×65 Å